Protein AF-A0A6J5E1R9-F1 (afdb_monomer)

InterPro domains:
  IPR060922 HHHH-motif protein [NF040554] (1-45)

Foldseek 3Di:
DVVVVVVVVVVVVVCVVVVVVVVVVDFDWDWDQDPVRDIDIDTDD

Mean predicted aligned error: 10.27 Å

Secondary structure (DSSP, 8-state):
-HHHHHHHHHHHHHHHHHHHHHHHHS-EEEEEE-TTS-EEEEEE-

Sequence (45 aa):
MKTLLKTLTVAALAAAVLVPAIAEAHPHRVCHFEHHHHKVCRWVR

Solvent-accessible surface area (backbone atoms only — not comparable to full-atom values): 2727 Å² total; per-residue (Å²): 110,76,64,59,52,52,52,51,52,52,51,50,53,52,46,65,55,47,52,55,53,54,57,60,69,40,67,42,75,51,69,48,72,45,100,81,76,47,74,49,71,44,79,43,113

Organism: NCBI:txid1904757

Nearest PDB structures (foldseek):
  6bz1-assembly1_C  TM=4.474E-01  e=5.598E+00  Homo sapiens
  7nb0-assembly1_C  TM=4.253E-01  e=7.341E+00  Arabidopsis thaliana
  3mu6-assembly1_B  TM=4.409E-01  e=7.341E+00  Homo sapiens
  1n6j-assembly1_A  TM=4.587E-01  e=8.995E+00  Homo sapiens

Structure (mmCIF, N/CA/C/O backbone):
data_AF-A0A6J5E1R9-F1
#
_entry.id   AF-A0A6J5E1R9-F1
#
loop_
_atom_site.group_PDB
_atom_site.id
_atom_site.type_symbol
_atom_site.label_atom_id
_atom_site.label_alt_id
_atom_site.label_comp_id
_atom_site.label_asym_id
_atom_site.label_entity_id
_atom_site.label_seq_id
_atom_site.pdbx_PDB_ins_code
_atom_site.Cartn_x
_atom_site.Cartn_y
_atom_site.Cartn_z
_atom_site.occupancy
_atom_site.B_iso_or_equiv
_atom_site.auth_seq_id
_atom_site.auth_comp_id
_atom_site.auth_asym_id
_atom_site.auth_atom_id
_atom_site.pdbx_PDB_model_num
ATOM 1 N N . MET A 1 1 ? -10.232 -1.351 32.407 1.00 55.91 1 MET A N 1
ATOM 2 C CA . MET A 1 1 ? -9.065 -1.974 31.728 1.00 55.91 1 MET A CA 1
ATOM 3 C C . MET A 1 1 ? -9.460 -2.942 30.607 1.00 55.91 1 MET A C 1
ATOM 5 O O . MET A 1 1 ? -8.957 -2.784 29.506 1.00 55.91 1 MET A O 1
ATOM 9 N N . LYS A 1 2 ? -10.377 -3.902 30.823 1.00 69.31 2 LYS A N 1
ATOM 10 C CA . LYS A 1 2 ? -10.782 -4.892 29.792 1.00 69.31 2 LYS A CA 1
ATOM 11 C C . LYS A 1 2 ? -11.382 -4.297 28.506 1.00 69.31 2 LYS A C 1
ATOM 13 O O . LYS A 1 2 ? -11.194 -4.858 27.434 1.00 69.31 2 LYS A O 1
ATOM 18 N N . THR A 1 3 ? -12.092 -3.177 28.600 1.00 73.19 3 THR A N 1
ATOM 19 C CA . THR A 1 3 ? -12.691 -2.476 27.452 1.00 73.19 3 THR A CA 1
ATOM 20 C C . THR A 1 3 ? -11.654 -1.733 26.614 1.00 73.19 3 THR A C 1
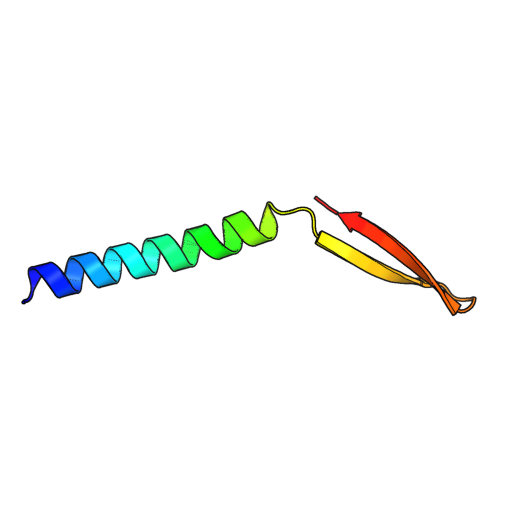ATOM 22 O O . THR A 1 3 ? -11.667 -1.863 25.398 1.00 73.19 3 THR A O 1
ATOM 25 N N . LEU A 1 4 ? -10.707 -1.050 27.266 1.00 81.06 4 LEU A N 1
ATOM 26 C CA . LEU A 1 4 ? -9.589 -0.358 26.609 1.00 81.06 4 LEU A CA 1
ATOM 27 C C . LEU A 1 4 ? -8.700 -1.316 25.812 1.00 81.06 4 LEU A C 1
ATOM 29 O O . LEU A 1 4 ? -8.266 -0.999 24.707 1.00 81.06 4 LEU A O 1
ATOM 33 N N . LEU A 1 5 ? -8.457 -2.511 26.358 1.00 81.12 5 LEU A N 1
ATOM 34 C CA . LEU A 1 5 ? -7.665 -3.521 25.667 1.00 81.12 5 LEU A CA 1
ATOM 35 C C . LEU A 1 5 ? -8.365 -3.966 24.377 1.00 81.12 5 LEU A C 1
ATOM 37 O O . LEU A 1 5 ? -7.740 -3.970 23.326 1.00 81.12 5 LEU A O 1
ATOM 41 N N . LYS A 1 6 ? -9.678 -4.231 24.437 1.00 80.50 6 LYS A N 1
ATOM 42 C CA . LYS A 1 6 ? -10.484 -4.593 23.260 1.00 80.50 6 LYS A CA 1
ATOM 43 C C . LYS A 1 6 ? -10.499 -3.491 22.202 1.00 80.50 6 LYS A C 1
ATOM 45 O O . LYS A 1 6 ? -10.357 -3.798 21.023 1.00 80.50 6 LYS A O 1
ATOM 50 N N . THR A 1 7 ? -10.642 -2.224 22.597 1.00 85.19 7 THR A N 1
ATOM 51 C CA . THR A 1 7 ? -10.624 -1.105 21.640 1.00 85.19 7 THR A CA 1
ATOM 52 C C . THR A 1 7 ? -9.266 -0.961 20.962 1.00 85.19 7 THR A C 1
ATOM 54 O O . THR A 1 7 ? -9.217 -0.744 19.756 1.00 85.19 7 THR A O 1
ATOM 57 N N . LEU A 1 8 ? -8.169 -1.153 21.703 1.00 85.69 8 LEU A N 1
ATOM 58 C CA . LEU A 1 8 ? -6.818 -1.161 21.137 1.00 85.69 8 LEU A CA 1
ATOM 59 C C . LEU A 1 8 ? -6.621 -2.321 20.158 1.00 85.69 8 LEU A C 1
ATOM 61 O O . LEU A 1 8 ? -6.051 -2.118 19.092 1.00 85.69 8 LEU A O 1
ATOM 65 N N . THR A 1 9 ? -7.128 -3.515 20.477 1.00 85.38 9 THR A N 1
ATOM 66 C CA . THR A 1 9 ? -7.031 -4.671 19.573 1.00 85.38 9 THR A CA 1
ATOM 67 C C . THR A 1 9 ? -7.809 -4.441 18.279 1.00 85.38 9 THR A C 1
ATOM 69 O O . THR A 1 9 ? -7.289 -4.709 17.200 1.00 85.38 9 THR A O 1
ATOM 72 N N . VAL A 1 10 ? -9.030 -3.907 18.368 1.00 90.44 10 VAL A N 1
ATOM 73 C CA . VAL A 1 10 ? -9.853 -3.589 17.189 1.00 90.44 10 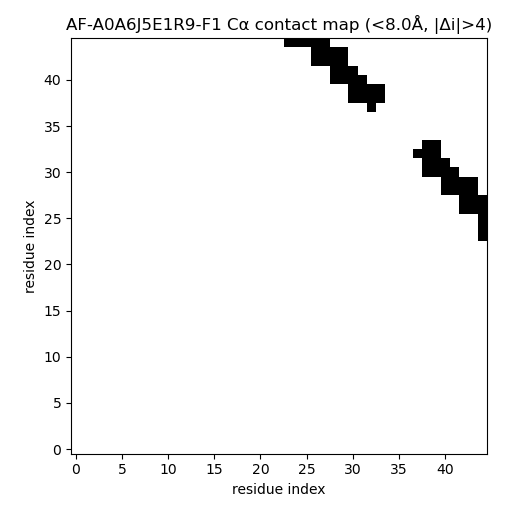VAL A CA 1
ATOM 74 C C . VAL A 1 10 ? -9.198 -2.499 16.340 1.00 90.44 10 VAL A C 1
ATOM 76 O O . VAL A 1 10 ? -9.136 -2.639 15.122 1.00 90.44 10 VAL A O 1
ATOM 79 N N . ALA A 1 11 ? -8.657 -1.449 16.964 1.00 87.88 11 ALA A N 1
ATOM 80 C CA . ALA A 1 11 ? -7.940 -0.395 16.251 1.00 87.88 11 ALA A CA 1
ATOM 81 C C . ALA A 1 11 ? -6.669 -0.923 15.564 1.00 87.88 11 ALA A C 1
ATOM 83 O O . ALA A 1 11 ? -6.413 -0.582 14.412 1.00 87.88 11 ALA A O 1
ATOM 84 N N . ALA A 1 12 ? -5.905 -1.793 16.231 1.00 88.81 12 ALA A N 1
ATOM 85 C CA . ALA A 1 12 ? -4.717 -2.419 15.655 1.00 88.81 12 ALA A CA 1
ATOM 86 C C . ALA A 1 12 ? -5.064 -3.325 14.463 1.00 88.81 12 ALA A C 1
ATOM 88 O O . ALA A 1 12 ? -4.385 -3.273 13.441 1.00 88.81 12 ALA A O 1
ATOM 89 N N . LEU A 1 13 ? -6.145 -4.107 14.560 1.00 88.31 13 LEU A N 1
ATOM 90 C CA . LEU A 1 13 ? -6.649 -4.932 13.457 1.00 88.31 13 LEU A CA 1
ATOM 91 C C . LEU A 1 13 ? -7.099 -4.077 12.270 1.00 88.31 13 LEU A C 1
ATOM 93 O O . LEU A 1 13 ? -6.721 -4.356 11.134 1.00 88.31 13 LEU A O 1
ATOM 97 N N . ALA A 1 14 ? -7.859 -3.012 12.528 1.00 87.44 14 ALA A N 1
ATOM 98 C CA . ALA A 1 14 ? -8.281 -2.083 11.487 1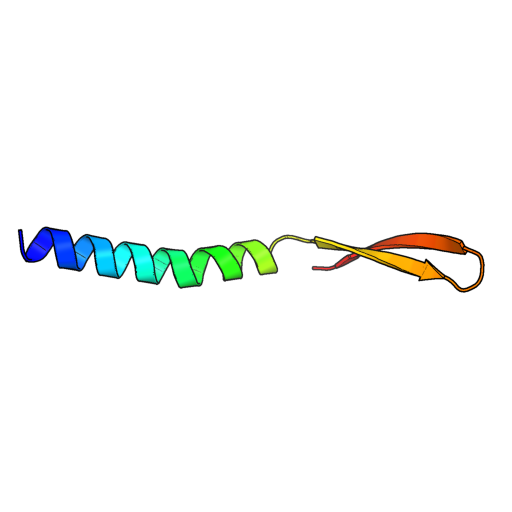.00 87.44 14 ALA A CA 1
ATOM 99 C C . ALA A 1 14 ? -7.070 -1.432 10.799 1.00 87.44 14 ALA A C 1
AT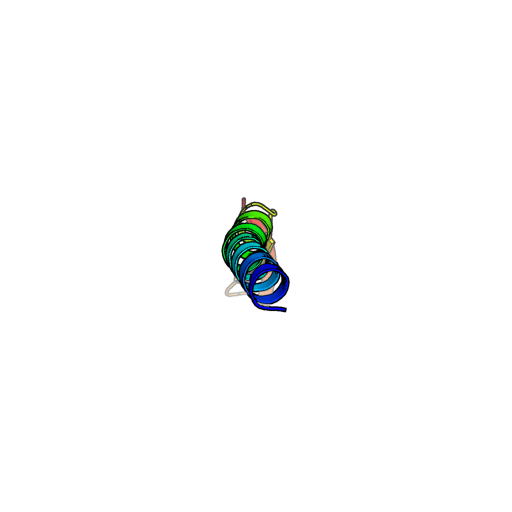OM 101 O O . ALA A 1 14 ? -7.014 -1.396 9.574 1.00 87.44 14 ALA A O 1
ATOM 102 N N . ALA A 1 15 ? -6.066 -0.988 11.562 1.00 86.06 15 ALA A N 1
ATOM 103 C CA . ALA A 1 15 ? -4.846 -0.403 11.010 1.00 86.06 15 ALA A CA 1
ATOM 104 C C . ALA A 1 15 ? -4.024 -1.418 10.197 1.00 86.06 15 ALA A C 1
ATOM 106 O O . ALA A 1 15 ? -3.544 -1.083 9.117 1.00 86.06 15 ALA A O 1
ATOM 107 N N . ALA A 1 16 ? -3.904 -2.662 10.666 1.00 85.06 16 ALA A N 1
ATOM 108 C CA . ALA A 1 16 ? -3.172 -3.717 9.969 1.00 85.06 16 ALA A CA 1
ATOM 109 C C . ALA A 1 16 ? -3.788 -4.085 8.610 1.00 85.06 16 ALA A C 1
ATOM 111 O O . ALA A 1 16 ? -3.062 -4.511 7.720 1.00 85.06 16 ALA A O 1
ATOM 112 N N . VAL A 1 17 ? -5.102 -3.909 8.433 1.00 83.56 17 VAL A N 1
ATOM 113 C CA . VAL A 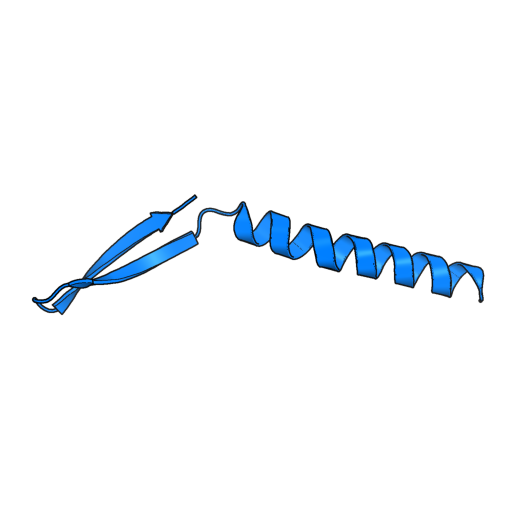1 17 ? -5.780 -4.120 7.142 1.00 83.56 17 VAL A CA 1
ATOM 114 C C . VAL A 1 17 ? -5.749 -2.857 6.280 1.00 83.56 17 VAL A C 1
ATOM 116 O O . VAL A 1 17 ? -5.524 -2.931 5.073 1.00 83.56 17 VAL A O 1
ATOM 119 N N . LEU A 1 18 ? -5.955 -1.686 6.887 1.00 79.31 18 LEU A N 1
ATOM 120 C CA . LEU A 1 18 ? -6.078 -0.426 6.158 1.00 79.31 18 LEU A CA 1
ATOM 121 C C . LEU A 1 18 ? -4.725 0.086 5.640 1.00 79.31 18 LEU A C 1
ATOM 123 O O . LEU A 1 18 ? -4.660 0.602 4.530 1.00 79.31 18 LEU A O 1
ATOM 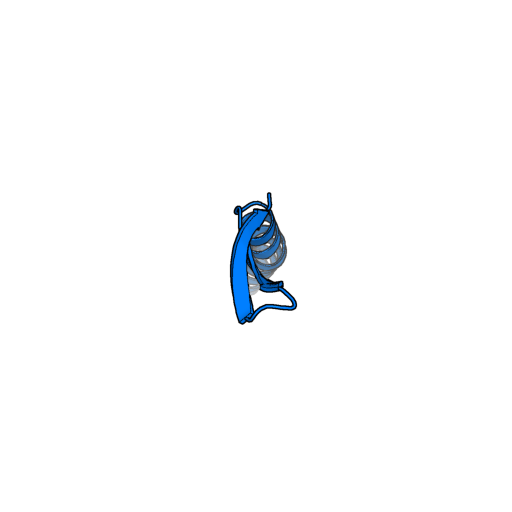127 N N . VAL A 1 19 ? -3.640 -0.068 6.405 1.00 77.31 19 VAL A N 1
ATOM 128 C CA . VAL A 1 19 ? -2.309 0.435 6.021 1.00 77.31 19 VAL A CA 1
ATOM 129 C C . VAL A 1 19 ? -1.774 -0.250 4.756 1.00 77.31 19 VAL A C 1
ATOM 131 O O . VAL A 1 19 ? -1.388 0.480 3.844 1.00 77.31 19 VAL A O 1
ATOM 134 N N . PRO A 1 20 ? -1.794 -1.592 4.621 1.00 70.12 20 PRO A N 1
ATOM 135 C CA . PRO A 1 20 ? -1.414 -2.251 3.375 1.00 70.12 20 PRO A CA 1
ATOM 136 C C . PRO A 1 20 ? -2.350 -1.886 2.229 1.00 70.12 20 PRO A C 1
ATOM 138 O O . PRO A 1 20 ? -1.875 -1.603 1.145 1.00 70.12 20 PRO A O 1
ATOM 141 N N . ALA A 1 21 ? -3.663 -1.803 2.459 1.00 72.19 21 ALA A N 1
ATOM 142 C CA . ALA A 1 21 ? -4.603 -1.425 1.404 1.00 72.19 21 ALA A CA 1
ATOM 143 C C . ALA A 1 21 ? -4.340 -0.007 0.861 1.00 72.19 21 ALA A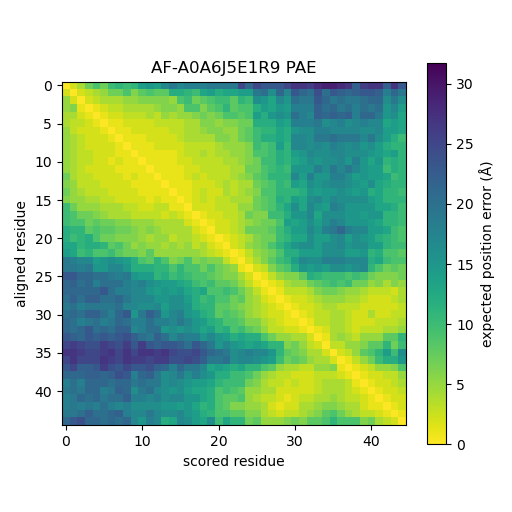 C 1
ATOM 145 O O . ALA A 1 21 ? -4.421 0.217 -0.343 1.00 72.19 21 ALA A O 1
ATOM 146 N N . ILE A 1 22 ? -3.984 0.946 1.729 1.00 69.31 22 ILE A N 1
ATOM 147 C CA . ILE A 1 22 ? -3.599 2.308 1.328 1.00 69.31 22 ILE A CA 1
ATOM 148 C C . ILE A 1 22 ? -2.208 2.326 0.677 1.00 69.31 22 ILE A C 1
ATOM 150 O O . ILE A 1 22 ? -1.977 3.115 -0.239 1.00 69.31 22 ILE A O 1
ATOM 154 N N . ALA A 1 23 ? -1.282 1.485 1.142 1.00 69.25 23 ALA A N 1
ATOM 155 C CA . ALA A 1 23 ? 0.052 1.362 0.561 1.00 69.25 23 ALA A CA 1
ATOM 156 C C . ALA A 1 23 ? 0.011 0.748 -0.848 1.00 69.25 23 ALA A C 1
ATOM 158 O O . ALA A 1 23 ? 0.686 1.250 -1.739 1.00 69.25 23 ALA A O 1
ATOM 159 N N . GLU A 1 24 ? -0.828 -0.267 -1.060 1.00 64.12 24 GLU A N 1
ATOM 160 C CA . GLU A 1 24 ? -1.068 -0.907 -2.358 1.00 64.12 24 GLU A CA 1
ATOM 161 C C . GLU A 1 24 ? -1.856 0.013 -3.300 1.00 64.12 24 GLU A C 1
ATOM 163 O O . GLU A 1 24 ? -1.576 0.059 -4.491 1.00 64.12 24 GLU A O 1
ATOM 168 N N . ALA A 1 25 ? -2.805 0.801 -2.778 1.00 67.94 25 ALA A N 1
ATOM 169 C CA . ALA A 1 25 ? -3.537 1.793 -3.569 1.00 67.94 25 ALA A CA 1
ATOM 170 C C . ALA A 1 25 ? -2.683 3.011 -3.961 1.00 67.94 25 ALA A C 1
ATOM 172 O O . ALA A 1 25 ? -3.091 3.807 -4.816 1.00 67.94 25 ALA A O 1
ATOM 173 N N . HIS A 1 26 ? -1.519 3.193 -3.329 1.00 68.25 26 HIS A N 1
ATOM 174 C CA . HIS A 1 26 ? -0.607 4.254 -3.709 1.00 68.25 26 HIS A CA 1
ATOM 175 C C . HIS A 1 26 ? 0.168 3.834 -4.956 1.00 68.25 26 HIS A C 1
ATOM 177 O O . HIS A 1 26 ? 0.836 2.798 -4.943 1.00 68.25 26 HIS A O 1
ATOM 183 N N . PRO A 1 27 ? 0.154 4.652 -6.024 1.00 72.50 27 PRO A N 1
ATOM 184 C CA . PRO A 1 27 ? 0.986 4.376 -7.176 1.00 72.50 27 PRO A CA 1
ATOM 185 C C . PRO A 1 27 ? 2.445 4.276 -6.728 1.00 72.50 27 PRO A C 1
ATOM 187 O O . PRO A 1 27 ? 3.004 5.229 -6.182 1.00 72.50 27 PRO A O 1
ATOM 190 N N . HIS A 1 28 ? 3.062 3.122 -6.953 1.00 80.69 28 HIS A N 1
ATOM 191 C CA . HIS A 1 28 ? 4.454 2.880 -6.603 1.00 80.69 28 HIS A CA 1
ATOM 192 C C . HIS A 1 28 ? 5.313 2.885 -7.866 1.00 80.69 28 HIS A C 1
ATOM 194 O O . HIS A 1 28 ? 4.869 2.576 -8.976 1.00 80.69 28 HIS A O 1
ATOM 200 N N . ARG A 1 29 ? 6.568 3.314 -7.716 1.00 85.50 29 ARG A N 1
ATOM 201 C CA . ARG A 1 29 ? 7.488 3.468 -8.844 1.00 85.50 29 ARG A CA 1
ATOM 202 C C . ARG A 1 29 ? 8.338 2.213 -8.974 1.00 85.50 29 ARG A C 1
ATOM 204 O O . ARG A 1 29 ? 9.248 1.991 -8.181 1.00 85.50 29 ARG A O 1
ATOM 211 N N . VAL A 1 30 ? 8.060 1.408 -9.989 1.00 86.81 30 VAL A N 1
ATOM 2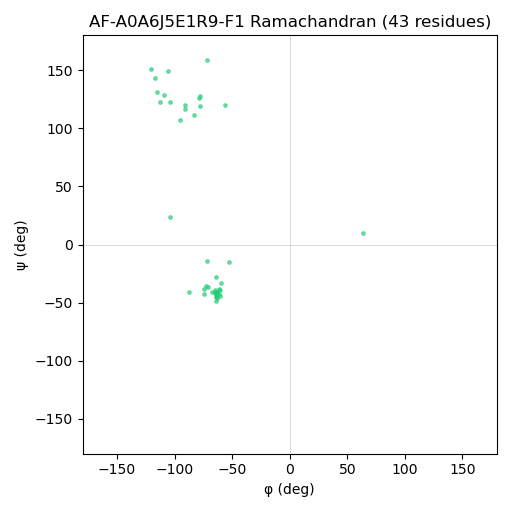12 C CA . VAL A 1 30 ? 8.842 0.209 -10.292 1.00 86.81 30 VAL A CA 1
ATOM 213 C C . VAL A 1 30 ? 9.955 0.582 -11.256 1.00 86.81 30 VAL A C 1
ATOM 215 O O . VAL A 1 30 ? 9.686 1.053 -12.362 1.00 86.81 30 VAL A O 1
ATOM 218 N N . CYS A 1 31 ? 11.202 0.365 -10.843 1.00 89.69 31 CYS A N 1
ATOM 219 C CA . CYS A 1 31 ? 12.373 0.571 -11.684 1.00 89.69 31 CYS A CA 1
ATOM 220 C C . CYS A 1 31 ? 13.007 -0.767 -12.063 1.00 89.69 31 CYS A C 1
ATOM 222 O O . CYS A 1 31 ? 13.313 -1.563 -11.180 1.00 89.69 31 CYS A O 1
ATOM 224 N N . HIS A 1 32 ? 13.252 -0.986 -13.350 1.00 87.94 32 HIS A N 1
ATOM 225 C CA . HIS A 1 32 ? 14.024 -2.122 -13.850 1.00 87.94 32 HIS A CA 1
ATOM 226 C C . HIS A 1 32 ? 15.237 -1.618 -14.626 1.00 87.94 32 HIS A C 1
ATOM 228 O O . HIS A 1 32 ? 15.225 -0.516 -15.178 1.00 87.94 32 HIS A O 1
ATOM 234 N N . PHE A 1 33 ? 16.302 -2.412 -14.620 1.00 88.06 33 PHE A N 1
ATOM 235 C CA . PHE A 1 33 ? 17.445 -2.192 -15.491 1.00 88.06 33 PHE A CA 1
ATOM 236 C C . PHE A 1 33 ? 17.211 -2.977 -16.774 1.00 88.06 33 PHE A C 1
ATOM 238 O O . PHE A 1 33 ? 17.109 -4.200 -16.743 1.00 88.06 33 PHE A O 1
ATOM 245 N N . GLU A 1 34 ? 17.103 -2.261 -17.884 1.00 83.25 34 GLU A N 1
ATOM 246 C CA . GLU A 1 34 ? 17.106 -2.858 -19.212 1.00 83.25 34 GLU A CA 1
ATOM 247 C C . GLU A 1 34 ? 18.508 -3.354 -19.575 1.00 83.25 34 GLU A C 1
ATOM 249 O O . GLU A 1 34 ? 19.515 -2.888 -19.027 1.00 83.25 34 GLU A O 1
ATOM 254 N N . HIS A 1 35 ? 18.566 -4.279 -20.537 1.00 82.81 35 HIS A N 1
ATOM 255 C CA . HIS A 1 35 ? 19.770 -5.002 -20.977 1.00 82.81 35 HIS A CA 1
ATOM 256 C C . HIS A 1 35 ? 20.958 -4.089 -21.362 1.00 82.81 35 HIS A C 1
ATOM 258 O O . HIS A 1 35 ? 22.099 -4.532 -21.418 1.00 82.81 35 HIS A O 1
ATOM 264 N N . HIS A 1 36 ? 20.713 -2.794 -21.568 1.00 82.38 36 HIS A N 1
ATOM 265 C CA . HIS A 1 36 ? 21.707 -1.779 -21.916 1.00 82.38 36 HIS A CA 1
ATOM 266 C C . HIS A 1 36 ? 22.104 -0.849 -20.748 1.00 82.38 36 HIS A C 1
ATOM 268 O O . HIS A 1 36 ? 22.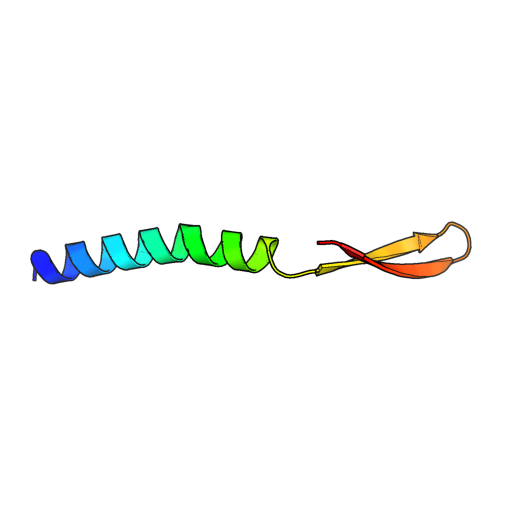534 0.275 -20.983 1.00 82.38 36 HIS A O 1
ATOM 274 N N . HIS A 1 37 ? 21.942 -1.269 -19.486 1.00 80.19 37 HIS A N 1
ATOM 275 C CA . HIS A 1 37 ? 22.182 -0.449 -18.279 1.00 80.19 37 HIS A CA 1
ATOM 276 C C . HIS A 1 37 ? 21.262 0.777 -18.124 1.00 80.19 37 HIS A C 1
ATOM 278 O O . HIS A 1 37 ? 21.453 1.596 -17.222 1.00 80.19 37 HIS A O 1
ATOM 284 N N . HIS A 1 38 ? 20.221 0.897 -18.946 1.00 87.25 38 HIS A N 1
ATOM 285 C CA . HIS A 1 38 ? 19.221 1.944 -18.791 1.00 87.25 38 HIS A CA 1
ATOM 286 C C . HIS A 1 38 ? 18.256 1.575 -17.664 1.00 87.25 38 HIS A C 1
ATOM 288 O O . HIS A 1 38 ? 17.568 0.557 -17.722 1.00 87.25 38 HIS A O 1
ATOM 294 N N . LYS A 1 39 ? 18.192 2.414 -16.627 1.00 88.69 39 LYS A N 1
ATOM 295 C CA . LYS A 1 39 ? 17.204 2.269 -15.556 1.00 88.69 39 LYS A CA 1
ATOM 296 C C . LYS A 1 39 ? 15.895 2.917 -15.987 1.00 88.69 39 LYS A C 1
ATOM 298 O O . LYS A 1 39 ? 15.810 4.141 -16.078 1.00 88.69 39 LYS A O 1
ATOM 303 N N . VAL A 1 40 ? 14.869 2.108 -16.210 1.00 87.50 40 VAL A N 1
ATOM 304 C CA . VAL A 1 40 ? 13.536 2.576 -16.594 1.00 87.50 40 VAL A CA 1
ATOM 305 C C . VAL A 1 40 ? 12.624 2.480 -15.384 1.00 87.50 40 VAL A C 1
ATOM 307 O O . VAL A 1 40 ? 12.471 1.411 -14.799 1.00 87.50 40 VAL A O 1
ATOM 310 N N . CYS A 1 41 ? 12.027 3.603 -14.991 1.00 90.50 41 CYS A N 1
ATOM 311 C CA . CYS A 1 41 ? 11.104 3.675 -13.865 1.00 90.50 41 CYS A CA 1
ATOM 312 C C . CYS A 1 41 ? 9.696 3.994 -14.366 1.00 90.50 41 CYS A C 1
ATOM 314 O O . CYS A 1 41 ? 9.487 5.042 -14.978 1.00 90.50 41 CYS A O 1
ATOM 316 N N . ARG A 1 42 ? 8.727 3.131 -14.061 1.00 87.50 42 ARG A N 1
ATOM 317 C CA . ARG A 1 42 ? 7.309 3.340 -14.380 1.00 87.50 42 ARG A CA 1
ATOM 318 C C . ARG A 1 42 ? 6.476 3.429 -13.108 1.00 87.50 42 ARG A C 1
ATOM 320 O O . ARG A 1 42 ? 6.755 2.730 -12.137 1.00 87.50 42 ARG A O 1
ATOM 327 N N . TRP A 1 43 ? 5.469 4.294 -13.116 1.00 83.75 43 TRP A N 1
ATOM 328 C CA . TRP A 1 43 ? 4.445 4.299 -12.076 1.00 83.75 43 TRP A CA 1
ATOM 329 C C . TRP A 1 43 ? 3.469 3.164 -12.351 1.00 83.75 43 TRP A C 1
ATOM 331 O O . TRP A 1 43 ? 2.969 3.039 -13.469 1.00 83.75 43 TRP A O 1
ATOM 341 N N . VAL A 1 44 ? 3.239 2.332 -11.347 1.00 76.31 44 VAL A N 1
ATOM 342 C CA . VAL A 1 44 ? 2.271 1.239 -11.384 1.00 76.31 44 VAL A CA 1
ATOM 343 C C . VAL A 1 44 ? 1.201 1.584 -10.356 1.00 76.31 44 VAL A C 1
ATOM 345 O O . VAL A 1 44 ? 1.543 2.028 -9.261 1.00 76.31 44 VAL A O 1
ATOM 348 N N . ARG A 1 45 ? -0.067 1.494 -10.757 1.00 75.06 45 ARG A N 1
ATOM 349 C CA . ARG A 1 45 ? -1.230 1.679 -9.885 1.00 75.06 45 ARG A CA 1
ATOM 350 C C . ARG A 1 45 ? -1.690 0.318 -9.390 1.00 75.06 45 ARG A C 1
ATOM 352 O O . ARG A 1 45 ? -1.586 -0.633 -10.197 1.00 75.06 45 ARG A O 1
#

pLDDT: mean 80.65, std 8.13, range [55.91, 90.5]

Radius of gyration: 19.1 Å; Cα contacts (8 Å, |Δi|>4): 29; chains: 1; bounding box: 35×9×54 Å